Protein AF-A0A920F011-F1 (afdb_monomer_lite)

Structure (mmCIF, N/CA/C/O backbone):
data_AF-A0A920F011-F1
#
_entry.id   AF-A0A920F011-F1
#
loop_
_atom_site.group_PDB
_atom_site.id
_atom_site.type_symbol
_atom_site.label_atom_id
_atom_site.label_alt_id
_atom_site.label_comp_id
_atom_site.label_asym_id
_atom_site.label_entity_id
_atom_site.label_seq_id
_atom_site.pdbx_PDB_ins_code
_atom_site.Cartn_x
_atom_site.Cartn_y
_atom_site.Cartn_z
_atom_site.occupancy
_atom_site.B_iso_or_equiv
_atom_site.auth_seq_id
_atom_site.auth_comp_id
_atom_site.auth_asym_id
_atom_site.auth_atom_id
_atom_site.pdbx_PDB_model_num
ATOM 1 N N . MET A 1 1 ? 8.026 1.495 -12.966 1.00 94.69 1 MET A N 1
ATOM 2 C CA . MET A 1 1 ? 6.587 1.619 -12.622 1.00 94.69 1 MET A CA 1
ATOM 3 C C . MET A 1 1 ? 6.304 1.192 -11.183 1.00 94.69 1 MET A C 1
ATOM 5 O O . MET A 1 1 ? 5.817 2.019 -10.428 1.00 94.69 1 MET A O 1
ATOM 9 N N . LEU A 1 2 ? 6.655 -0.034 -10.772 1.00 98.19 2 LEU A N 1
ATOM 10 C CA . LEU A 1 2 ? 6.335 -0.554 -9.429 1.00 98.19 2 LEU A CA 1
ATOM 11 C C . LEU A 1 2 ? 6.837 0.318 -8.265 1.00 98.19 2 LEU A C 1
ATOM 13 O O . LEU A 1 2 ? 6.057 0.625 -7.375 1.00 98.19 2 LEU A O 1
ATOM 17 N N . SER A 1 3 ? 8.091 0.784 -8.299 1.00 98.31 3 SER A N 1
ATOM 18 C CA . SER A 1 3 ? 8.648 1.628 -7.225 1.00 98.31 3 SER A CA 1
ATOM 19 C C . SER A 1 3 ? 7.847 2.920 -7.004 1.00 98.31 3 SER A C 1
ATOM 21 O O . SER A 1 3 ? 7.586 3.296 -5.867 1.00 98.31 3 SER A O 1
ATOM 23 N N . ILE A 1 4 ? 7.352 3.543 -8.082 1.00 98.56 4 ILE A N 1
ATOM 24 C CA . ILE A 1 4 ? 6.488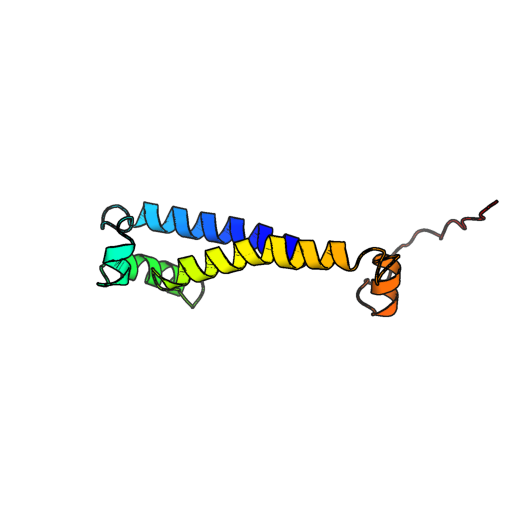 4.733 -8.004 1.00 98.56 4 ILE A CA 1
ATOM 25 C C . ILE A 1 4 ? 5.133 4.375 -7.384 1.00 98.56 4 ILE A C 1
ATOM 27 O O . ILE A 1 4 ? 4.656 5.088 -6.506 1.00 98.56 4 ILE A O 1
ATOM 31 N N . ALA A 1 5 ? 4.527 3.256 -7.798 1.00 98.62 5 ALA A N 1
ATOM 32 C CA . ALA A 1 5 ? 3.260 2.797 -7.231 1.00 98.62 5 ALA A CA 1
ATOM 33 C C . ALA A 1 5 ? 3.376 2.532 -5.720 1.00 98.62 5 ALA A C 1
ATOM 35 O O . ALA A 1 5 ? 2.516 2.966 -4.957 1.00 98.62 5 ALA A O 1
ATOM 36 N N . PHE A 1 6 ? 4.459 1.889 -5.275 1.00 98.62 6 PHE A N 1
ATOM 37 C CA . PHE A 1 6 ? 4.719 1.681 -3.850 1.00 98.62 6 PHE A CA 1
ATOM 38 C C . PHE A 1 6 ? 5.033 2.981 -3.111 1.00 98.62 6 PHE A C 1
ATOM 40 O O . PHE A 1 6 ? 4.612 3.120 -1.970 1.00 98.62 6 PHE A O 1
ATOM 47 N N . LEU A 1 7 ? 5.697 3.953 -3.746 1.00 98.62 7 LEU A N 1
ATOM 48 C CA . LEU A 1 7 ? 5.980 5.251 -3.130 1.00 98.62 7 LEU A CA 1
ATOM 49 C C . LEU A 1 7 ? 4.684 6.029 -2.873 1.00 98.62 7 LEU A C 1
ATOM 51 O O . LEU A 1 7 ? 4.458 6.513 -1.765 1.00 98.62 7 LEU A O 1
ATOM 55 N N . TYR A 1 8 ? 3.803 6.096 -3.873 1.00 98.75 8 TYR A N 1
ATOM 56 C CA . TYR A 1 8 ? 2.478 6.697 -3.715 1.00 98.75 8 TYR A CA 1
ATOM 57 C C . TYR A 1 8 ? 1.621 5.916 -2.720 1.00 98.75 8 TYR A C 1
ATOM 59 O O . TYR A 1 8 ? 0.969 6.518 -1.871 1.00 98.75 8 TYR A O 1
ATOM 67 N N . GLY A 1 9 ? 1.664 4.584 -2.772 1.00 98.50 9 GLY A N 1
ATOM 68 C CA . GLY A 1 9 ? 0.961 3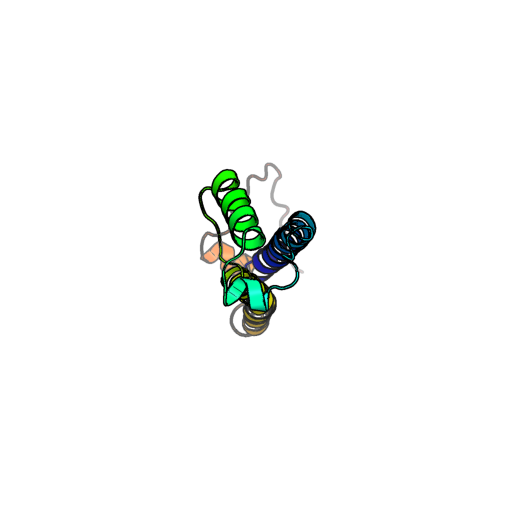.725 -1.826 1.00 98.50 9 GLY A CA 1
ATOM 69 C C . GLY A 1 9 ? 1.443 3.900 -0.383 1.00 98.50 9 GLY A C 1
ATOM 70 O O . GLY A 1 9 ? 0.619 3.951 0.521 1.00 98.50 9 GLY A O 1
ATOM 71 N N . ALA A 1 10 ? 2.749 4.059 -0.153 1.00 98.31 10 ALA A N 1
ATOM 72 C CA . ALA A 1 10 ? 3.316 4.304 1.171 1.00 98.31 10 ALA A CA 1
ATOM 73 C C . ALA A 1 10 ? 2.867 5.663 1.725 1.00 98.31 10 ALA A C 1
ATOM 75 O O . ALA A 1 10 ? 2.435 5.740 2.874 1.00 98.31 10 ALA A O 1
ATOM 76 N N . ALA A 1 11 ? 2.896 6.714 0.896 1.00 98.44 11 ALA A N 1
ATOM 77 C CA . ALA A 1 11 ? 2.386 8.030 1.277 1.00 98.44 11 ALA A CA 1
ATOM 78 C C . ALA A 1 11 ? 0.885 7.982 1.610 1.00 98.44 11 ALA A C 1
ATOM 80 O O . ALA A 1 11 ? 0.462 8.499 2.644 1.00 98.44 11 ALA A O 1
ATOM 81 N N . LEU A 1 12 ? 0.091 7.310 0.770 1.00 98.56 12 LEU A N 1
ATOM 82 C CA . LEU A 1 12 ? -1.342 7.130 0.980 1.00 98.56 12 LEU A CA 1
ATOM 83 C C . LEU A 1 12 ? -1.630 6.371 2.285 1.00 98.56 12 LEU A C 1
ATOM 85 O O . LEU A 1 12 ? -2.403 6.853 3.109 1.00 98.56 12 LEU A O 1
ATOM 89 N N . LEU A 1 13 ? -0.983 5.222 2.507 1.00 98.44 13 LEU A N 1
ATOM 90 C CA . LEU A 1 13 ? -1.183 4.411 3.710 1.00 98.44 13 LEU A CA 1
ATOM 91 C C . LEU A 1 13 ? -0.743 5.140 4.980 1.00 98.44 13 LEU A C 1
ATOM 93 O O . LEU A 1 13 ? -1.448 5.067 5.983 1.00 98.44 13 LEU A O 1
ATOM 97 N N . ALA A 1 14 ? 0.377 5.867 4.947 1.00 98.19 14 ALA A N 1
ATOM 98 C CA . ALA A 1 14 ? 0.846 6.640 6.095 1.00 98.19 14 ALA A CA 1
ATOM 99 C C . ALA A 1 14 ? -0.134 7.766 6.449 1.00 98.19 14 ALA A C 1
ATOM 101 O O . ALA A 1 14 ? -0.459 7.948 7.622 1.00 98.19 14 ALA A O 1
ATOM 102 N N . ALA A 1 15 ? -0.661 8.471 5.442 1.00 98.62 15 ALA A N 1
ATOM 103 C CA . ALA A 1 15 ? -1.673 9.502 5.644 1.00 98.62 15 ALA A CA 1
ATOM 104 C C . ALA A 1 15 ? -2.977 8.915 6.210 1.00 98.62 15 ALA A C 1
ATOM 106 O O . ALA A 1 15 ? -3.504 9.425 7.199 1.00 98.62 15 ALA A O 1
ATOM 107 N N . MET A 1 16 ? -3.468 7.816 5.629 1.00 98.69 16 MET A N 1
ATOM 108 C CA . MET A 1 16 ? -4.659 7.105 6.103 1.00 98.69 16 MET A CA 1
ATOM 109 C C . MET A 1 16 ? -4.502 6.642 7.554 1.00 98.69 16 MET A C 1
ATOM 111 O O . MET A 1 16 ? -5.381 6.878 8.385 1.00 98.69 16 MET A O 1
ATOM 115 N N . HIS A 1 17 ? -3.381 5.993 7.864 1.00 98.75 17 HIS A N 1
ATOM 116 C CA . HIS A 1 17 ? -3.091 5.465 9.188 1.00 98.75 17 HIS A CA 1
ATOM 117 C C . HIS A 1 17 ? -2.941 6.588 10.221 1.00 98.75 17 HIS A C 1
ATOM 119 O O . HIS A 1 17 ? -3.682 6.603 11.201 1.00 98.75 17 HIS A O 1
ATOM 125 N N . GLY A 1 18 ? -2.081 7.579 9.963 1.00 98.50 18 GLY A N 1
ATOM 126 C CA . GLY A 1 18 ? -1.865 8.700 10.878 1.00 98.50 18 GLY A CA 1
ATOM 127 C C . GLY A 1 18 ? -3.150 9.480 11.169 1.00 98.50 18 GLY A C 1
ATOM 128 O O . GLY A 1 18 ? -3.457 9.759 12.328 1.00 98.50 18 GLY A O 1
ATOM 129 N N . ALA A 1 1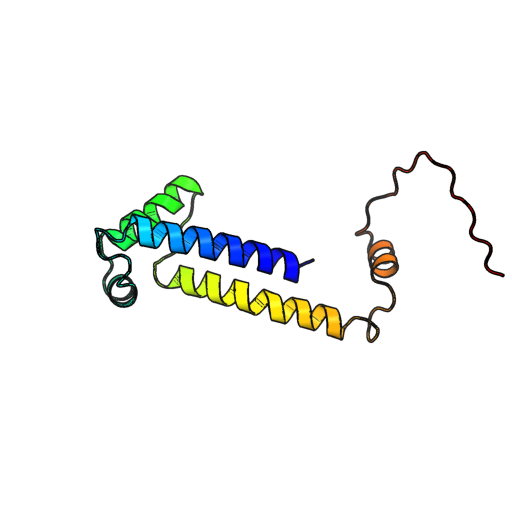9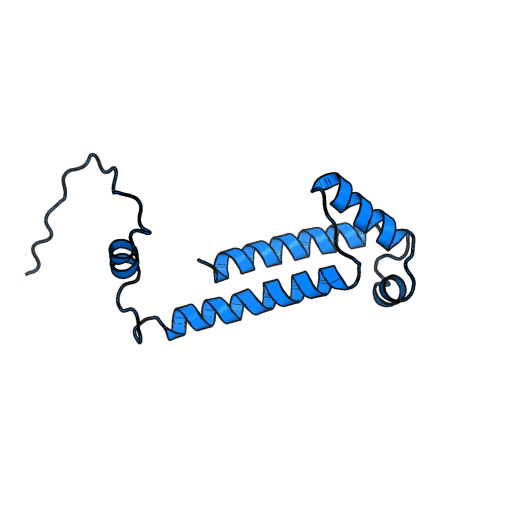 ? -3.965 9.753 10.142 1.00 98.75 19 ALA A N 1
ATOM 130 C CA . ALA A 1 19 ? -5.268 10.391 10.328 1.00 98.75 19 ALA A CA 1
ATOM 131 C C . ALA A 1 19 ? -6.226 9.529 11.169 1.00 98.75 19 ALA A C 1
ATOM 133 O O . ALA A 1 19 ? -6.946 10.056 12.017 1.00 98.75 19 ALA A O 1
ATOM 134 N N . THR A 1 20 ? -6.211 8.207 10.973 1.00 98.81 20 THR A N 1
ATOM 135 C CA . THR A 1 20 ? -7.041 7.272 11.746 1.00 98.81 20 THR A CA 1
ATOM 136 C C . THR A 1 20 ? -6.652 7.280 13.223 1.00 98.81 20 THR A C 1
ATOM 138 O O . THR A 1 20 ? -7.532 7.443 14.066 1.00 98.81 20 THR A O 1
ATOM 141 N N . ILE A 1 21 ? -5.358 7.162 13.545 1.00 98.75 21 ILE A N 1
ATOM 142 C CA . ILE A 1 21 ? -4.868 7.157 14.933 1.00 98.75 21 ILE A CA 1
ATOM 143 C C . ILE A 1 21 ? -5.228 8.461 15.644 1.00 98.75 21 ILE A C 1
ATOM 145 O O . ILE A 1 21 ? -5.779 8.428 16.745 1.00 98.75 21 ILE A O 1
ATOM 149 N N . LEU A 1 22 ? -5.036 9.609 14.989 1.00 98.75 22 LEU A N 1
ATOM 150 C CA . LEU A 1 22 ? -5.452 10.899 15.544 1.00 98.75 22 LEU A CA 1
ATOM 151 C C . LEU A 1 22 ? -6.972 10.968 15.768 1.00 98.75 22 LEU A C 1
ATOM 153 O O . LEU A 1 22 ? -7.410 11.450 16.814 1.00 98.75 22 LEU A O 1
ATOM 157 N N . ALA A 1 23 ? -7.782 10.434 14.849 1.00 98.69 23 ALA A N 1
ATOM 158 C CA . ALA A 1 23 ? -9.240 10.413 14.979 1.00 98.69 23 ALA A CA 1
ATOM 159 C C . ALA A 1 23 ? -9.740 9.529 16.140 1.00 98.69 23 ALA A C 1
ATOM 161 O O . ALA A 1 23 ? -10.789 9.815 16.729 1.00 98.69 23 ALA A O 1
ATOM 162 N N . VAL A 1 24 ? -8.999 8.474 16.496 1.00 98.75 24 VAL A N 1
ATOM 163 C CA . VAL A 1 24 ? -9.318 7.593 17.634 1.00 98.75 24 VAL A CA 1
ATOM 164 C C . VAL A 1 24 ? -8.470 7.861 18.885 1.00 98.75 24 VAL A C 1
ATOM 166 O O . VAL A 1 24 ? -8.609 7.142 19.874 1.00 98.75 24 VAL A O 1
ATOM 169 N N . SER A 1 25 ? -7.661 8.924 18.902 1.00 98.38 25 SER A N 1
ATOM 170 C CA . SER A 1 25 ? -6.778 9.286 20.027 1.00 98.38 25 SER A CA 1
ATOM 171 C C . SER A 1 25 ? -7.527 9.493 21.347 1.00 98.38 25 SER A C 1
ATOM 173 O O . SER A 1 25 ? -7.075 9.047 22.396 1.00 98.38 25 SER A O 1
ATOM 175 N N . ARG A 1 26 ? -8.750 10.047 21.311 1.00 98.31 26 ARG A N 1
ATOM 176 C CA . ARG A 1 26 ? -9.612 10.186 22.506 1.00 98.31 26 ARG A CA 1
ATOM 177 C C . ARG A 1 26 ? -9.985 8.855 23.176 1.00 98.31 26 ARG A C 1
ATOM 179 O O . ARG A 1 26 ? -10.506 8.855 24.285 1.00 98.31 26 ARG A O 1
ATOM 186 N N . PHE A 1 27 ? -9.771 7.738 22.485 1.00 98.38 27 PHE A N 1
ATOM 187 C CA . PHE A 1 27 ? -9.987 6.379 22.978 1.00 98.38 27 PHE A CA 1
ATOM 188 C C . PHE A 1 27 ? -8.662 5.647 23.267 1.00 98.38 27 PHE A C 1
ATOM 190 O O . PHE A 1 27 ? -8.680 4.435 23.472 1.00 98.38 27 PHE A O 1
ATOM 197 N N . GLY A 1 28 ? -7.527 6.356 23.254 1.00 98.31 28 GLY A N 1
ATOM 198 C CA . GLY A 1 28 ? -6.187 5.792 23.431 1.00 98.31 28 GLY A CA 1
ATOM 199 C C . GLY A 1 28 ? -5.695 4.988 22.228 1.00 98.31 28 GLY A C 1
ATOM 200 O O . GLY A 1 28 ? -5.018 3.980 22.411 1.00 98.31 28 GLY A O 1
ATOM 201 N N . GLY A 1 29 ? -6.083 5.367 21.005 1.00 97.94 29 GLY A N 1
ATOM 202 C CA . GLY A 1 29 ? -5.676 4.658 19.786 1.00 97.94 29 GLY A CA 1
ATOM 203 C C . GLY A 1 29 ? -4.181 4.734 19.466 1.00 97.94 29 GLY A C 1
ATOM 204 O O . GLY A 1 29 ? -3.686 3.864 18.768 1.00 97.94 29 GLY A O 1
ATOM 205 N N . ASP A 1 30 ? -3.472 5.722 20.009 1.00 98.06 30 ASP A N 1
ATOM 206 C CA . ASP A 1 30 ? -2.013 5.887 19.946 1.00 98.06 30 ASP A CA 1
ATOM 207 C C . ASP A 1 30 ? -1.243 4.855 20.792 1.00 98.06 30 ASP A C 1
ATOM 209 O O . ASP A 1 30 ? -0.063 4.603 20.556 1.00 98.06 30 ASP A O 1
ATOM 213 N N . ARG A 1 31 ? -1.915 4.204 21.750 1.00 98.56 31 ARG A N 1
ATOM 214 C CA . ARG A 1 31 ? -1.369 3.096 22.549 1.00 98.56 31 ARG A CA 1
ATOM 215 C C . ARG A 1 31 ? -1.499 1.778 21.793 1.00 98.56 31 ARG A C 1
ATOM 217 O O . ARG A 1 31 ? -2.243 0.871 22.172 1.00 98.56 31 ARG A O 1
ATOM 224 N N . GLU A 1 32 ? -0.835 1.721 20.647 1.00 98.56 32 GLU A N 1
ATOM 225 C CA . GLU A 1 32 ? -1.078 0.698 19.630 1.00 98.56 32 GLU A CA 1
ATOM 226 C C . GLU A 1 32 ? -0.685 -0.706 20.089 1.00 98.56 32 GLU A C 1
ATOM 228 O O . GLU A 1 32 ? -1.359 -1.665 19.729 1.00 98.56 32 GLU A O 1
ATOM 233 N N . ILE A 1 33 ? 0.344 -0.848 20.929 1.00 98.62 33 ILE A N 1
ATOM 234 C CA . ILE A 1 33 ? 0.761 -2.153 21.467 1.00 98.62 33 ILE A CA 1
ATOM 235 C C . ILE A 1 33 ? -0.362 -2.760 22.312 1.00 98.62 33 ILE A C 1
ATOM 237 O O . ILE A 1 33 ? -0.724 -3.922 22.121 1.00 98.62 33 ILE A O 1
ATOM 241 N N . GLU A 1 34 ? -0.952 -1.978 23.212 1.00 98.38 34 GLU A N 1
ATOM 242 C CA . GLU A 1 34 ? -2.068 -2.434 24.034 1.00 98.38 34 GLU A CA 1
ATOM 243 C C . GLU A 1 34 ? -3.296 -2.731 23.181 1.00 98.38 34 GLU A C 1
ATOM 245 O O . GLU A 1 34 ? -3.930 -3.756 23.387 1.00 98.38 34 GLU A O 1
ATOM 250 N N . GLN A 1 35 ? -3.578 -1.900 22.176 1.00 98.44 35 GLN A N 1
ATOM 251 C CA . GLN A 1 35 ? -4.663 -2.128 21.218 1.00 98.44 35 GLN A CA 1
ATOM 252 C C . GLN A 1 35 ? -4.481 -3.394 20.359 1.00 98.44 35 GLN A C 1
ATOM 254 O O . GLN A 1 35 ? -5.471 -3.968 19.896 1.00 98.44 35 GLN A O 1
ATOM 259 N N . ILE A 1 36 ? -3.236 -3.812 20.115 1.00 98.62 36 ILE A N 1
ATOM 260 C CA . ILE A 1 36 ? -2.894 -5.047 19.399 1.00 98.62 36 ILE A CA 1
ATOM 261 C C . ILE A 1 36 ? -3.126 -6.270 20.287 1.00 98.62 36 ILE A C 1
ATOM 263 O O . ILE A 1 36 ? -3.723 -7.244 19.830 1.00 98.62 36 ILE A O 1
ATOM 267 N N . VAL A 1 37 ? -2.649 -6.225 21.534 1.00 98.56 37 VAL A N 1
ATOM 268 C CA . VAL A 1 37 ? -2.726 -7.360 22.467 1.00 98.56 37 VAL A CA 1
ATOM 269 C C . VAL A 1 37 ? -4.138 -7.525 23.039 1.00 98.56 37 VAL A C 1
ATOM 271 O O . VAL A 1 37 ? -4.609 -8.653 23.168 1.00 98.56 37 VAL A O 1
ATOM 274 N N . ASP A 1 38 ? -4.821 -6.419 23.341 1.00 98.38 38 ASP A N 1
ATOM 275 C CA . ASP A 1 38 ? -6.190 -6.383 23.853 1.00 98.38 38 ASP A CA 1
ATOM 276 C C . ASP A 1 38 ? -7.030 -5.345 23.089 1.00 98.38 38 ASP A C 1
ATOM 278 O O . ASP A 1 38 ? -6.870 -4.126 23.216 1.00 98.38 38 ASP A O 1
ATOM 282 N N . ARG A 1 39 ? -7.929 -5.836 22.231 1.00 98.38 39 ARG A N 1
ATOM 283 C CA . ARG A 1 39 ? -8.645 -4.998 21.264 1.00 98.38 39 ARG A CA 1
ATOM 284 C C . ARG A 1 39 ? -9.637 -4.064 21.963 1.00 98.38 39 ARG A C 1
ATOM 286 O O . ARG A 1 39 ? -10.723 -4.482 22.353 1.00 98.38 39 ARG A O 1
ATOM 293 N N . GLY A 1 40 ? -9.322 -2.771 21.997 1.00 98.38 40 GLY A N 1
ATOM 294 C CA . GLY A 1 40 ? -10.209 -1.730 22.515 1.00 98.38 40 GLY A CA 1
ATOM 295 C C . GLY A 1 40 ? -11.125 -1.081 21.468 1.00 98.38 40 GLY A C 1
ATOM 296 O O . GLY A 1 40 ? -11.013 -1.295 20.257 1.00 98.38 40 GLY A O 1
ATOM 297 N N . THR A 1 41 ? -12.012 -0.191 21.935 1.00 98.62 41 THR A N 1
ATOM 298 C CA . THR A 1 41 ? -12.961 0.536 21.065 1.00 98.62 41 THR A CA 1
ATOM 299 C C . THR A 1 41 ? -12.270 1.456 20.048 1.00 98.62 41 THR A C 1
ATOM 301 O O . THR A 1 41 ? -12.843 1.738 18.997 1.00 98.62 41 THR A O 1
ATOM 304 N N . ALA A 1 42 ? -11.034 1.901 20.315 1.00 98.69 42 ALA A N 1
ATOM 305 C CA . ALA A 1 42 ? -10.226 2.638 19.344 1.00 98.69 42 ALA A CA 1
ATOM 306 C C . ALA A 1 42 ? -9.992 1.794 18.079 1.00 98.69 42 ALA A C 1
ATOM 308 O O . ALA A 1 42 ? -10.349 2.216 16.977 1.00 98.69 42 ALA A O 1
ATOM 309 N N . SER A 1 43 ? -9.486 0.569 18.256 1.00 98.44 43 SER A N 1
ATOM 310 C CA . SER A 1 43 ? -9.235 -0.386 17.170 1.00 98.44 43 SER A CA 1
ATOM 311 C C . SER A 1 43 ? -10.502 -0.803 16.439 1.00 98.44 43 SER A C 1
ATOM 313 O O . SER A 1 43 ? -10.505 -0.893 15.213 1.00 98.44 43 SER A O 1
ATOM 315 N N . GLU A 1 44 ? -11.596 -1.037 17.166 1.00 98.81 44 GLU A N 1
ATOM 316 C CA . GLU A 1 44 ? -12.877 -1.412 16.559 1.00 98.81 44 GLU A CA 1
ATOM 317 C C . GLU A 1 44 ? -13.440 -0.304 15.671 1.00 98.81 44 GLU A C 1
ATOM 319 O O . GLU A 1 44 ? -13.866 -0.569 14.549 1.00 98.81 44 GLU A O 1
ATOM 324 N N . ARG A 1 45 ? -13.410 0.948 16.139 1.00 98.81 45 ARG A N 1
ATOM 325 C CA . ARG A 1 45 ? -13.905 2.101 15.373 1.00 98.81 45 ARG A CA 1
ATOM 326 C C . ARG A 1 45 ? -13.020 2.398 14.170 1.00 98.81 45 ARG A C 1
ATOM 328 O O . ARG A 1 45 ? -13.553 2.650 13.093 1.00 98.81 45 ARG A O 1
ATOM 335 N N . ALA A 1 46 ? -11.699 2.320 14.337 1.00 98.81 46 ALA A N 1
ATOM 336 C CA . ALA A 1 46 ? -10.744 2.445 13.240 1.00 98.81 46 ALA A CA 1
ATOM 337 C C . ALA A 1 46 ? -11.000 1.384 12.154 1.00 98.81 46 ALA A C 1
ATOM 339 O O . ALA A 1 46 ? -11.124 1.711 10.975 1.00 98.81 46 ALA A O 1
ATOM 340 N N . ALA A 1 47 ? -11.155 0.120 12.555 1.00 98.75 47 ALA A N 1
ATOM 341 C CA . ALA A 1 47 ? -11.464 -0.980 11.649 1.00 98.75 47 ALA A CA 1
ATOM 342 C C . ALA A 1 47 ? -12.816 -0.796 10.939 1.00 98.75 47 ALA A C 1
ATOM 344 O O . ALA A 1 47 ? -12.896 -0.941 9.718 1.00 98.75 47 ALA A O 1
ATOM 345 N N . LEU A 1 48 ? -13.876 -0.457 11.679 1.00 98.81 48 LEU A N 1
ATOM 346 C CA . LEU A 1 48 ? -15.216 -0.266 11.117 1.00 98.81 48 LEU A CA 1
ATOM 347 C C . LEU A 1 48 ? -15.278 0.909 10.140 1.00 98.81 48 LEU A C 1
ATOM 349 O O . LEU A 1 48 ? -15.908 0.770 9.094 1.00 98.81 48 LEU A O 1
ATOM 353 N N . PHE A 1 49 ? -14.591 2.019 10.430 1.00 98.81 49 PHE A N 1
ATOM 354 C CA . PHE A 1 49 ? -14.498 3.158 9.515 1.00 98.81 49 PHE A CA 1
ATOM 355 C C . PHE A 1 49 ? -14.007 2.720 8.130 1.00 98.81 49 PHE A C 1
ATOM 357 O O . PHE A 1 49 ? -14.671 2.980 7.124 1.00 98.81 49 PHE A O 1
ATOM 364 N N . TRP A 1 50 ? -12.895 1.984 8.071 1.00 98.81 50 TRP A N 1
ATOM 365 C CA . TRP A 1 50 ? -12.350 1.505 6.800 1.00 98.81 50 TRP A CA 1
ATOM 366 C C . TRP A 1 50 ? -13.226 0.429 6.160 1.00 98.81 50 TRP A C 1
ATOM 368 O O . TRP A 1 50 ? -13.494 0.498 4.961 1.00 98.81 50 TRP A O 1
ATOM 378 N N . ARG A 1 51 ? -13.778 -0.498 6.953 1.00 98.81 51 ARG A N 1
ATOM 379 C CA . ARG A 1 51 ? -14.686 -1.529 6.433 1.00 98.81 51 ARG A CA 1
ATOM 380 C C . ARG A 1 51 ? -15.904 -0.925 5.745 1.00 98.81 51 ARG A C 1
ATOM 382 O O . ARG A 1 51 ? -16.308 -1.415 4.695 1.00 98.81 51 ARG A O 1
ATOM 389 N N . TRP A 1 52 ? -16.486 0.121 6.318 1.00 98.81 52 TRP A N 1
ATOM 390 C CA . TRP A 1 52 ? -17.639 0.802 5.731 1.00 98.81 52 TRP A CA 1
ATOM 391 C C . TRP A 1 52 ? -17.261 1.724 4.568 1.00 98.81 52 TRP A C 1
ATOM 393 O O . TRP A 1 52 ? -18.083 1.932 3.684 1.00 98.81 52 TRP A O 1
ATOM 403 N N . THR A 1 53 ? -16.026 2.227 4.528 1.00 98.69 53 THR A N 1
ATOM 404 C CA . THR A 1 53 ? -15.545 3.105 3.448 1.00 98.69 53 THR A CA 1
ATOM 405 C C . THR A 1 53 ? -15.152 2.329 2.187 1.00 98.69 53 THR A C 1
ATOM 407 O O . THR A 1 53 ? -15.466 2.761 1.082 1.00 98.69 53 THR A O 1
ATOM 410 N N . MET A 1 54 ? -14.464 1.191 2.327 1.00 98.50 54 MET A N 1
ATOM 411 C CA . MET A 1 54 ? -13.857 0.464 1.197 1.00 98.50 54 MET A CA 1
ATOM 412 C C . MET A 1 54 ? -14.120 -1.051 1.197 1.00 98.50 54 MET A C 1
ATOM 414 O O . MET A 1 54 ? -13.492 -1.791 0.444 1.00 98.50 54 MET A O 1
ATOM 418 N N . GLY A 1 55 ? -15.052 -1.535 2.024 1.00 98.56 55 GLY A N 1
ATOM 419 C CA . GLY A 1 55 ? -15.531 -2.925 2.011 1.00 98.56 55 GLY A CA 1
ATOM 420 C C . GLY A 1 55 ? -14.652 -3.935 2.759 1.00 98.56 55 GLY A C 1
ATOM 421 O O . GLY A 1 55 ? -15.101 -5.048 3.033 1.00 98.56 55 GLY A O 1
ATOM 422 N N . PHE A 1 56 ? -13.434 -3.554 3.151 1.00 98.75 56 PHE A N 1
ATOM 423 C CA . PHE A 1 56 ? -12.531 -4.350 3.985 1.00 98.75 56 PHE A CA 1
ATOM 424 C C . PHE A 1 56 ? -11.744 -3.460 4.953 1.00 98.75 56 PHE A C 1
ATOM 426 O O . PHE A 1 56 ? -11.740 -2.237 4.829 1.00 98.75 56 PHE A O 1
ATOM 433 N N . ASN A 1 57 ? -11.081 -4.069 5.936 1.00 98.62 57 ASN A N 1
ATOM 434 C CA . ASN A 1 57 ? -10.248 -3.354 6.898 1.00 98.62 57 ASN A CA 1
ATOM 435 C C . ASN A 1 57 ? -9.046 -4.194 7.342 1.00 98.62 57 ASN A C 1
ATOM 437 O O . ASN A 1 57 ? -9.042 -5.416 7.207 1.00 98.62 57 ASN A O 1
ATOM 441 N N . ALA A 1 58 ? -8.058 -3.519 7.925 1.00 98.56 58 ALA A N 1
ATOM 442 C CA . ALA A 1 58 ? -6.940 -4.135 8.632 1.00 98.56 58 ALA A CA 1
ATOM 443 C C . ALA A 1 58 ? -7.190 -4.161 10.155 1.00 98.56 58 ALA A C 1
ATOM 445 O O . ALA A 1 58 ? -8.142 -3.558 10.660 1.00 98.56 58 ALA A O 1
ATOM 446 N N . THR A 1 59 ? -6.324 -4.867 10.878 1.00 98.69 59 THR A N 1
ATOM 447 C CA . THR A 1 59 ? -6.156 -4.770 12.340 1.00 98.69 59 THR A CA 1
ATOM 448 C C . THR A 1 59 ? -5.092 -3.727 12.693 1.00 98.69 59 THR A C 1
ATOM 450 O O . THR A 1 59 ? -4.295 -3.347 11.830 1.00 98.69 59 THR A O 1
ATOM 45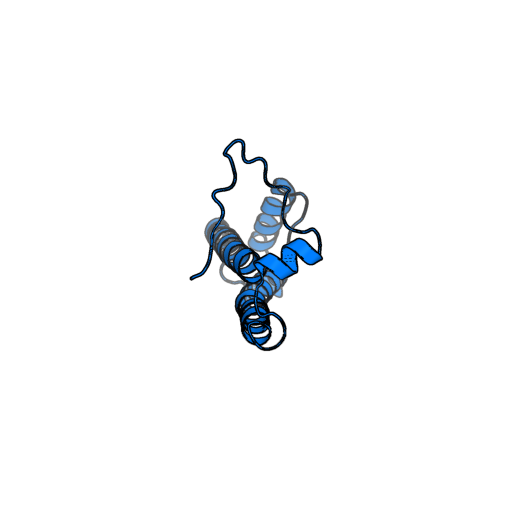3 N N . MET A 1 60 ? -5.034 -3.319 13.968 1.00 98.50 60 MET A N 1
ATOM 454 C CA . MET A 1 60 ? -4.007 -2.393 14.463 1.00 98.50 60 MET A CA 1
ATOM 455 C C . MET A 1 60 ? -2.583 -2.922 14.220 1.00 98.50 60 MET A C 1
ATOM 457 O O . MET A 1 60 ? -1.693 -2.165 13.871 1.00 98.50 60 MET A O 1
ATOM 461 N N . GLU A 1 61 ? -2.362 -4.236 14.285 1.00 98.69 61 GLU A N 1
ATOM 462 C CA . GLU A 1 61 ? -1.054 -4.824 13.968 1.00 98.69 61 GLU A CA 1
ATOM 463 C C . GLU A 1 61 ? -0.805 -4.896 12.456 1.00 98.69 61 GLU A C 1
ATOM 465 O O . GLU A 1 61 ? 0.255 -4.526 11.951 1.00 98.69 61 GLU A O 1
ATOM 470 N N . SER A 1 62 ? -1.784 -5.396 11.699 1.00 98.62 62 SER A N 1
ATOM 471 C CA . SER A 1 62 ? -1.570 -5.695 10.282 1.00 98.62 62 SER A CA 1
ATOM 472 C C . SER A 1 62 ? -1.399 -4.438 9.435 1.00 98.62 62 SER A C 1
ATOM 474 O O . SER A 1 62 ? -0.631 -4.493 8.478 1.00 98.62 62 SER A O 1
ATOM 476 N N . VAL A 1 63 ? -2.006 -3.297 9.789 1.00 98.56 63 VAL A N 1
ATOM 477 C CA . VAL A 1 63 ? -1.784 -2.028 9.064 1.00 98.56 63 VAL A CA 1
ATOM 478 C C . VAL A 1 63 ? -0.311 -1.602 9.085 1.00 98.56 63 VAL A C 1
ATOM 480 O O . VAL A 1 63 ? 0.203 -1.141 8.067 1.00 98.56 63 VAL A O 1
ATOM 483 N N . HIS A 1 64 ? 0.409 -1.867 10.180 1.00 98.62 64 HIS A N 1
ATOM 484 C CA . HIS A 1 64 ? 1.851 -1.633 10.260 1.00 98.62 64 HIS A CA 1
ATOM 485 C C . HIS A 1 64 ? 2.636 -2.570 9.343 1.00 98.62 64 HIS A C 1
ATOM 487 O O . HIS A 1 64 ? 3.611 -2.151 8.723 1.00 98.62 64 HIS A O 1
ATOM 493 N N . ARG A 1 65 ? 2.190 -3.825 9.189 1.00 98.69 65 ARG A N 1
ATOM 494 C CA . ARG A 1 65 ? 2.781 -4.765 8.221 1.00 98.69 65 ARG A CA 1
ATOM 495 C C . ARG A 1 65 ? 2.556 -4.287 6.784 1.00 98.69 65 ARG A C 1
ATOM 497 O O . ARG A 1 65 ? 3.490 -4.342 5.991 1.00 98.69 65 ARG A O 1
ATOM 504 N N . TRP A 1 66 ? 1.364 -3.778 6.459 1.00 98.56 66 TRP A N 1
ATOM 505 C CA . TRP A 1 66 ? 1.084 -3.152 5.158 1.00 98.56 66 TRP A CA 1
ATOM 506 C C . TRP A 1 66 ? 2.023 -1.969 4.894 1.00 98.56 66 TRP A C 1
ATOM 508 O O . TRP A 1 66 ? 2.690 -1.942 3.862 1.00 98.56 66 TRP A O 1
ATOM 518 N N . LEU A 1 67 ? 2.128 -1.038 5.845 1.00 98.12 67 LEU A N 1
ATOM 519 C CA . LEU A 1 67 ? 3.028 0.118 5.775 1.00 98.12 67 LEU A CA 1
ATOM 520 C C . LEU A 1 67 ? 4.490 -0.290 5.578 1.00 98.12 67 LEU A C 1
ATOM 522 O O . LEU A 1 67 ? 5.154 0.220 4.674 1.00 98.12 67 LEU A O 1
ATOM 526 N N . TRP A 1 68 ? 4.971 -1.239 6.382 1.00 98.50 68 TRP A N 1
ATOM 527 C CA . TRP A 1 68 ? 6.342 -1.733 6.301 1.00 98.50 68 TRP A CA 1
ATOM 528 C C . TRP A 1 68 ? 6.642 -2.343 4.929 1.00 98.50 68 TRP A C 1
ATOM 530 O O . TRP A 1 68 ? 7.639 -1.984 4.302 1.00 98.50 68 TRP A O 1
ATOM 540 N N . TRP A 1 69 ? 5.759 -3.212 4.421 1.00 98.56 69 TRP A N 1
ATOM 541 C CA . TRP A 1 69 ? 5.948 -3.835 3.110 1.00 98.56 69 TRP A CA 1
ATOM 542 C C . TRP A 1 69 ? 5.897 -2.818 1.975 1.00 98.56 69 TRP A C 1
ATOM 544 O O . TRP A 1 69 ? 6.746 -2.874 1.088 1.00 98.56 69 TRP A O 1
ATOM 554 N N . PHE A 1 70 ? 4.964 -1.864 2.004 1.00 98.38 70 PHE A N 1
ATOM 555 C CA . PHE A 1 70 ? 4.901 -0.815 0.986 1.00 98.38 70 PHE A CA 1
ATOM 556 C C . PHE A 1 70 ? 6.178 0.024 0.970 1.00 98.38 70 PHE A C 1
ATOM 558 O O . PHE A 1 70 ? 6.738 0.230 -0.103 1.00 98.38 70 PHE A O 1
ATOM 565 N N . ALA A 1 71 ? 6.689 0.430 2.136 1.00 98.31 71 ALA A N 1
ATOM 566 C CA . ALA A 1 71 ? 7.941 1.176 2.234 1.00 98.31 71 ALA A CA 1
ATOM 567 C C . ALA A 1 71 ? 9.149 0.359 1.734 1.00 98.31 71 ALA A C 1
ATOM 569 O O . ALA A 1 71 ? 9.932 0.850 0.920 1.00 98.31 71 ALA A O 1
ATOM 570 N N . ALA A 1 72 ? 9.280 -0.902 2.157 1.00 98.56 72 ALA A N 1
ATOM 571 C CA . ALA A 1 72 ? 10.374 -1.774 1.728 1.00 98.56 72 ALA A CA 1
ATOM 572 C C . ALA A 1 72 ? 10.361 -2.014 0.206 1.00 98.56 72 ALA A C 1
ATOM 574 O O . ALA A 1 72 ? 11.407 -1.978 -0.453 1.00 98.56 72 ALA A O 1
ATOM 575 N N . LEU A 1 73 ? 9.175 -2.210 -0.377 1.00 98.69 73 LEU A N 1
ATOM 576 C CA . LEU A 1 73 ? 9.014 -2.500 -1.801 1.00 98.69 73 LEU A CA 1
ATOM 577 C C . LEU A 1 73 ? 9.352 -1.310 -2.711 1.00 98.69 73 LEU A C 1
ATOM 579 O O . LEU A 1 73 ? 9.725 -1.547 -3.865 1.00 98.69 73 LEU A O 1
ATOM 583 N N . VAL A 1 74 ? 9.324 -0.064 -2.214 1.00 98.62 74 VAL A N 1
ATOM 584 C CA . VAL A 1 74 ? 9.853 1.102 -2.952 1.00 98.62 74 VAL A CA 1
ATOM 585 C C . VAL A 1 74 ? 11.311 0.864 -3.333 1.00 98.62 74 VAL A C 1
ATOM 587 O O . VAL A 1 74 ? 11.658 0.912 -4.518 1.00 98.62 74 VAL A O 1
ATOM 590 N N . CYS A 1 75 ? 12.147 0.561 -2.337 1.00 98.38 75 CYS A N 1
ATOM 591 C CA . CYS A 1 75 ? 13.585 0.385 -2.514 1.00 98.38 75 CYS A CA 1
ATOM 592 C C . CYS A 1 75 ? 13.911 -0.920 -3.240 1.00 98.38 75 CYS A C 1
ATOM 594 O O . CYS A 1 75 ? 14.751 -0.915 -4.134 1.00 98.38 75 CYS A O 1
ATOM 596 N N . ILE A 1 76 ? 13.224 -2.021 -2.914 1.00 98.62 76 ILE A N 1
ATOM 597 C CA . ILE A 1 76 ? 13.469 -3.322 -3.556 1.00 98.62 76 ILE A CA 1
ATOM 598 C C . ILE A 1 76 ? 13.181 -3.238 -5.059 1.00 98.62 76 ILE A C 1
ATOM 600 O O . ILE A 1 76 ? 14.037 -3.574 -5.876 1.00 98.62 76 ILE A O 1
ATOM 604 N N . THR A 1 77 ? 12.004 -2.744 -5.451 1.00 98.69 77 THR A N 1
ATOM 605 C CA . THR A 1 77 ? 11.643 -2.674 -6.877 1.00 98.69 77 THR A CA 1
ATOM 606 C C . THR A 1 77 ? 12.402 -1.581 -7.628 1.00 98.69 77 THR A C 1
ATOM 608 O O . THR A 1 77 ? 12.697 -1.754 -8.810 1.00 98.69 77 THR A O 1
ATOM 611 N N . GLY A 1 78 ? 12.763 -0.482 -6.955 1.00 98.38 78 GLY A N 1
ATOM 612 C CA . GLY A 1 78 ? 13.645 0.546 -7.511 1.00 98.38 78 GLY A CA 1
ATOM 613 C C . GLY A 1 78 ? 15.049 0.004 -7.778 1.00 98.38 78 GLY A C 1
ATOM 614 O O . GLY A 1 78 ? 15.570 0.157 -8.881 1.00 98.38 78 GLY A O 1
ATOM 615 N N . GLY A 1 79 ? 15.619 -0.714 -6.807 1.00 98.44 79 GLY A N 1
ATOM 616 C CA . GLY A 1 79 ? 16.924 -1.361 -6.917 1.00 98.44 79 GLY A CA 1
ATOM 617 C C . GLY A 1 79 ? 16.971 -2.406 -8.029 1.00 98.44 79 GLY A C 1
ATOM 618 O O . GLY A 1 79 ? 17.891 -2.377 -8.842 1.00 98.44 79 GLY A O 1
ATOM 619 N N . ILE A 1 80 ? 15.951 -3.266 -8.138 1.00 98.69 80 ILE A N 1
ATOM 620 C CA . ILE A 1 80 ? 15.833 -4.224 -9.253 1.00 98.69 80 ILE A CA 1
ATOM 621 C C . ILE A 1 80 ? 15.818 -3.490 -10.603 1.00 98.69 80 ILE A C 1
ATOM 623 O O . ILE A 1 80 ? 16.517 -3.899 -11.527 1.00 98.69 80 ILE A O 1
ATOM 627 N N . GLY A 1 81 ? 15.067 -2.389 -10.720 1.00 98.12 81 GLY A N 1
ATOM 628 C CA . GLY A 1 81 ? 15.023 -1.591 -11.948 1.00 98.12 81 GLY A CA 1
ATOM 629 C C . GLY A 1 81 ? 16.394 -1.048 -12.361 1.00 98.12 81 GLY A C 1
ATOM 630 O O . GLY A 1 81 ? 16.757 -1.136 -13.534 1.00 98.12 81 GLY A O 1
ATOM 631 N N . ILE A 1 82 ? 17.176 -0.542 -11.401 1.00 98.44 82 ILE A N 1
ATOM 632 C CA . ILE A 1 82 ? 18.545 -0.070 -11.656 1.00 98.44 82 ILE A CA 1
ATOM 633 C C . ILE A 1 82 ? 19.464 -1.227 -12.036 1.00 98.44 82 ILE A C 1
ATOM 635 O O . ILE A 1 82 ? 20.160 -1.128 -13.039 1.00 98.44 82 ILE A O 1
ATOM 639 N N . LEU A 1 83 ? 19.431 -2.335 -11.291 1.00 98.50 83 LEU A N 1
ATOM 640 C CA . LEU A 1 83 ? 20.293 -3.487 -11.556 1.00 98.50 83 LEU A CA 1
ATOM 641 C C . LEU A 1 83 ? 20.101 -4.058 -12.959 1.00 98.50 83 LEU A C 1
ATOM 643 O O . LEU A 1 83 ? 21.083 -4.489 -13.545 1.00 98.50 83 LEU A O 1
ATOM 647 N N . LEU A 1 84 ? 18.875 -4.055 -13.493 1.00 98.50 84 LEU A N 1
ATOM 648 C CA . LEU A 1 84 ? 18.572 -4.546 -14.844 1.00 98.50 84 LEU A CA 1
ATOM 649 C C . LEU A 1 84 ? 18.930 -3.548 -15.956 1.00 98.50 84 LEU A C 1
ATOM 651 O O . LEU A 1 84 ? 19.095 -3.948 -17.110 1.00 98.50 84 LEU A O 1
ATOM 655 N N . THR A 1 85 ? 19.034 -2.258 -15.636 1.00 98.44 85 THR A N 1
ATOM 656 C CA . THR A 1 85 ? 19.315 -1.212 -16.626 1.00 98.44 85 THR A CA 1
ATOM 657 C C . THR A 1 85 ? 20.785 -1.271 -17.042 1.00 98.44 85 THR A C 1
ATOM 659 O O . THR A 1 85 ? 21.675 -1.175 -16.202 1.00 98.44 85 THR A O 1
ATOM 662 N N . GLY A 1 86 ? 21.043 -1.453 -18.338 1.00 97.69 86 GLY A N 1
ATOM 663 C CA . GLY A 1 86 ? 22.388 -1.583 -18.916 1.00 97.69 86 GLY A CA 1
ATOM 664 C C . GLY A 1 86 ? 23.076 -2.937 -18.696 1.00 97.69 86 GLY A C 1
ATOM 665 O O . GLY A 1 86 ? 24.095 -3.203 -19.322 1.00 97.69 86 GLY A O 1
ATOM 666 N N . THR A 1 87 ? 22.542 -3.809 -17.832 1.00 98.25 87 THR A N 1
ATOM 667 C CA . THR A 1 87 ? 23.031 -5.195 -17.684 1.00 98.25 87 THR A CA 1
ATOM 668 C C . THR A 1 87 ? 22.164 -6.196 -18.446 1.00 98.25 87 THR A C 1
ATOM 670 O O . THR A 1 87 ? 22.676 -7.165 -18.999 1.00 98.25 87 THR A O 1
ATOM 673 N N . VAL A 1 88 ? 20.846 -5.966 -18.468 1.00 98.12 88 VAL A N 1
ATOM 674 C CA . VAL A 1 88 ? 19.850 -6.834 -19.113 1.00 98.12 88 VAL A CA 1
ATOM 675 C C . VAL A 1 88 ? 19.025 -6.057 -20.139 1.00 98.12 88 VAL A C 1
ATOM 677 O O . VAL A 1 88 ? 18.608 -6.627 -21.147 1.00 98.12 88 VAL A O 1
ATOM 680 N N . VAL A 1 89 ? 18.769 -4.766 -19.896 1.00 97.94 89 VAL A N 1
ATOM 681 C CA . VAL A 1 89 ? 17.957 -3.913 -20.771 1.00 97.94 89 VAL A CA 1
ATOM 682 C C . VAL A 1 89 ? 18.674 -2.597 -21.061 1.00 97.94 89 VAL A C 1
ATOM 684 O O . VAL A 1 89 ? 18.826 -1.762 -20.170 1.00 97.94 89 VAL A O 1
ATOM 687 N N . ASP A 1 90 ? 19.043 -2.388 -22.325 1.00 97.56 90 ASP A N 1
ATOM 688 C CA . ASP A 1 90 ? 19.711 -1.159 -22.785 1.00 97.56 90 ASP A CA 1
ATOM 689 C C . ASP A 1 90 ? 18.725 -0.022 -23.087 1.00 97.56 90 ASP A C 1
ATOM 691 O O . ASP A 1 90 ? 19.018 1.151 -22.869 1.00 97.56 90 ASP A O 1
ATOM 695 N N . SER A 1 91 ? 17.525 -0.358 -23.573 1.00 97.19 91 SER A N 1
ATOM 696 C CA . SER A 1 91 ? 16.450 0.606 -23.826 1.00 97.19 91 SER A CA 1
ATOM 697 C C . SER A 1 91 ? 15.105 0.055 -23.376 1.00 97.19 91 SER A C 1
ATOM 699 O O . SER A 1 91 ? 14.527 -0.840 -23.998 1.00 97.19 91 SER A O 1
ATOM 701 N N . TRP A 1 92 ? 14.573 0.638 -22.302 1.00 96.06 92 TRP A N 1
ATOM 702 C CA . TRP A 1 92 ? 13.262 0.278 -21.762 1.00 96.06 92 TRP A CA 1
ATOM 703 C C . TRP A 1 92 ? 12.111 0.588 -22.726 1.00 96.06 92 TRP A C 1
ATOM 705 O O . TRP A 1 92 ? 11.120 -0.138 -22.727 1.00 96.06 92 TRP A O 1
ATOM 715 N N . TYR A 1 93 ? 12.253 1.607 -23.582 1.00 93.88 93 TYR A N 1
ATOM 716 C CA . TYR A 1 93 ? 11.271 1.902 -24.628 1.00 93.88 93 TYR A CA 1
ATOM 717 C C . TYR A 1 93 ? 11.187 0.754 -25.638 1.00 93.88 93 TYR A C 1
ATOM 719 O O . TYR A 1 93 ? 10.120 0.182 -25.842 1.00 93.88 93 TYR A O 1
ATOM 727 N N . VAL A 1 94 ? 12.322 0.349 -26.215 1.00 94.94 94 VAL A N 1
ATOM 728 C CA . VAL A 1 94 ? 12.358 -0.740 -27.207 1.00 94.94 94 VAL A CA 1
ATOM 729 C C . VAL A 1 94 ? 11.928 -2.066 -26.579 1.00 94.94 94 VAL A C 1
ATOM 731 O O . VAL A 1 94 ? 11.172 -2.822 -27.193 1.00 94.94 94 VAL A O 1
ATOM 734 N N . TRP A 1 95 ? 12.336 -2.333 -25.333 1.00 96.19 95 TRP A N 1
ATOM 735 C CA . TRP A 1 95 ? 11.858 -3.490 -24.575 1.00 96.19 95 TRP A CA 1
ATOM 736 C C . TRP A 1 95 ? 10.329 -3.495 -24.446 1.00 96.19 95 TRP A C 1
ATOM 738 O O . TRP A 1 95 ? 9.702 -4.534 -24.659 1.00 96.19 95 TRP A O 1
ATOM 748 N N . ALA A 1 96 ? 9.717 -2.346 -24.153 1.00 94.88 96 ALA A N 1
ATOM 749 C CA . ALA A 1 96 ? 8.271 -2.228 -24.003 1.00 94.88 96 ALA A CA 1
ATOM 750 C C . ALA A 1 96 ? 7.521 -2.334 -25.344 1.00 94.88 96 ALA A C 1
ATOM 752 O O . ALA A 1 96 ? 6.422 -2.886 -25.364 1.00 94.88 96 ALA A O 1
ATOM 753 N N . VAL A 1 97 ? 8.116 -1.897 -26.463 1.00 93.31 97 VAL A N 1
ATOM 754 C CA . VAL A 1 97 ? 7.579 -2.157 -27.814 1.00 93.31 97 VAL A CA 1
ATOM 755 C C . VAL A 1 97 ? 7.602 -3.659 -28.105 1.00 93.31 97 VAL A C 1
ATOM 757 O O . VAL A 1 97 ? 6.583 -4.225 -28.495 1.00 93.31 97 VAL A O 1
ATOM 760 N N . LYS A 1 98 ? 8.740 -4.324 -27.850 1.00 95.19 98 LYS A N 1
ATOM 761 C CA . LYS A 1 98 ? 8.919 -5.770 -28.073 1.00 95.19 98 LYS A CA 1
ATOM 762 C C . LYS A 1 98 ? 7.892 -6.618 -27.314 1.00 95.19 98 LYS A C 1
ATOM 764 O O . LYS A 1 98 ? 7.470 -7.647 -27.829 1.00 95.19 98 LYS A O 1
ATOM 769 N N . HIS A 1 99 ? 7.507 -6.196 -26.111 1.00 95.75 99 HIS A N 1
ATOM 770 C CA . HIS A 1 99 ? 6.524 -6.896 -25.276 1.00 95.75 99 HIS A CA 1
ATOM 771 C C . HIS A 1 99 ? 5.112 -6.295 -25.363 1.00 95.75 99 HIS A C 1
ATOM 773 O O . HIS A 1 99 ? 4.266 -6.624 -24.536 1.00 95.75 99 HIS A O 1
ATOM 779 N N . SER A 1 100 ? 4.854 -5.417 -26.339 1.00 93.56 100 SER A N 1
ATOM 780 C CA . SER A 1 100 ? 3.531 -4.827 -26.600 1.00 93.56 100 SER A CA 1
ATOM 781 C C . SER A 1 100 ? 2.894 -4.137 -25.383 1.00 93.56 100 SER A C 1
ATOM 783 O O . SER A 1 100 ? 1.686 -4.207 -25.175 1.00 93.56 100 SER A O 1
ATOM 785 N N . VAL A 1 101 ? 3.713 -3.464 -24.571 1.00 94.50 101 VAL A N 1
ATOM 786 C CA . VAL A 1 101 ? 3.270 -2.688 -23.397 1.00 94.50 101 VAL A CA 1
ATOM 787 C C . VAL A 1 101 ? 2.993 -1.229 -23.767 1.00 94.50 101 VAL A C 1
ATOM 789 O O . VAL A 1 101 ? 2.187 -0.560 -23.122 1.00 94.50 101 VAL A O 1
ATOM 792 N N . ILE A 1 102 ? 3.668 -0.720 -24.801 1.00 90.00 102 ILE A N 1
ATOM 793 C CA . ILE A 1 102 ? 3.460 0.641 -25.296 1.00 90.00 102 ILE A CA 1
ATOM 794 C C . ILE A 1 102 ? 2.150 0.709 -26.095 1.00 90.00 102 ILE A C 1
ATOM 796 O O . ILE A 1 102 ? 1.929 -0.139 -26.963 1.00 90.00 102 ILE A O 1
ATOM 800 N N . PRO A 1 103 ? 1.290 1.711 -25.838 1.00 87.50 103 PRO A N 1
ATOM 801 C CA . PRO A 1 103 ? 0.124 1.963 -26.674 1.00 87.50 103 PRO A CA 1
ATOM 802 C C . PRO A 1 103 ? 0.552 2.367 -28.090 1.00 87.50 103 PRO A C 1
ATOM 804 O O . PRO A 1 103 ? 1.579 3.017 -28.275 1.00 87.50 103 PRO A O 1
ATOM 807 N N . SER A 1 104 ? -0.247 2.002 -29.094 1.00 82.44 104 SER A N 1
ATOM 808 C CA . SER A 1 104 ? -0.021 2.439 -30.474 1.00 82.44 104 SER A CA 1
ATOM 809 C C . SER A 1 104 ? 0.007 3.962 -30.548 1.00 82.44 104 SER A C 1
ATOM 811 O O . SER A 1 104 ? -0.888 4.604 -29.996 1.00 82.44 104 SER A O 1
ATOM 813 N N . ASP A 1 105 ? 0.997 4.520 -31.242 1.00 78.50 105 ASP A N 1
ATOM 814 C CA . ASP A 1 105 ? 1.093 5.962 -31.443 1.00 78.50 105 ASP A CA 1
ATOM 815 C C . ASP A 1 105 ? -0.136 6.473 -32.223 1.00 78.50 105 ASP A C 1
ATOM 817 O O . ASP A 1 105 ? -0.352 6.039 -33.358 1.00 78.50 105 ASP A O 1
ATOM 821 N N . PRO A 1 106 ? -0.961 7.363 -31.640 1.00 72.12 106 PRO A N 1
ATOM 822 C CA . PRO A 1 106 ? -2.086 7.974 -32.334 1.00 72.12 106 PRO A CA 1
ATOM 823 C C . PRO A 1 106 ? -1.672 9.239 -33.107 1.00 72.12 106 PRO A C 1
ATOM 825 O O . PRO A 1 106 ? -2.547 10.025 -33.479 1.00 72.12 106 PRO A O 1
ATOM 828 N N . SER A 1 107 ? -0.369 9.504 -33.278 1.00 75.31 107 SER A N 1
ATOM 829 C CA . SER A 1 107 ? 0.112 10.745 -33.877 1.00 75.31 107 SER A CA 1
ATOM 830 C C . SER A 1 107 ? -0.493 10.989 -35.260 1.00 75.31 107 SER A C 1
ATOM 832 O O . SER A 1 107 ? -0.466 10.167 -36.172 1.00 75.31 107 SER A O 1
ATOM 834 N N . VAL A 1 108 ? -1.069 12.182 -35.395 1.00 76.19 108 VAL A N 1
ATOM 835 C CA . VAL A 1 108 ? -1.595 12.719 -36.657 1.00 76.19 108 VAL A CA 1
ATOM 836 C C . VAL A 1 108 ? -0.519 13.456 -37.456 1.00 76.19 108 VAL A C 1
ATOM 838 O O . VAL A 1 108 ? -0.760 13.894 -38.579 1.00 76.19 108 VAL A O 1
ATOM 841 N N . TRP A 1 109 ? 0.661 13.632 -36.859 1.00 81.31 109 TRP A N 1
ATOM 842 C CA . TRP A 1 109 ? 1.762 14.380 -37.442 1.00 81.31 109 TRP A CA 1
ATOM 843 C C . TRP A 1 109 ? 2.689 13.443 -38.218 1.00 81.31 109 TRP A C 1
ATOM 845 O O . TRP A 1 109 ? 2.995 12.354 -37.734 1.00 81.31 109 TRP A O 1
ATOM 855 N N . PRO A 1 110 ? 3.155 13.847 -39.412 1.00 80.50 110 PRO A N 1
ATOM 856 C CA . PRO A 1 110 ? 4.063 13.025 -40.195 1.00 80.50 110 PRO A CA 1
ATOM 857 C C . PRO A 1 110 ? 5.379 12.814 -39.442 1.00 80.50 110 PRO A C 1
ATOM 859 O O . PRO A 1 110 ? 5.935 13.746 -38.859 1.00 80.50 110 PRO A O 1
ATOM 862 N N . VAL A 1 111 ? 5.892 11.583 -39.491 1.00 82.31 111 VAL A N 1
ATOM 863 C CA . VAL A 1 111 ? 7.193 11.235 -38.912 1.00 82.31 111 VAL A CA 1
ATOM 864 C C . VAL A 1 111 ? 8.276 12.053 -39.612 1.00 82.31 111 VAL A C 1
ATOM 866 O O . VAL A 1 111 ? 8.486 11.911 -40.815 1.00 82.31 111 VAL A O 1
ATOM 869 N N . THR A 1 112 ? 8.984 12.899 -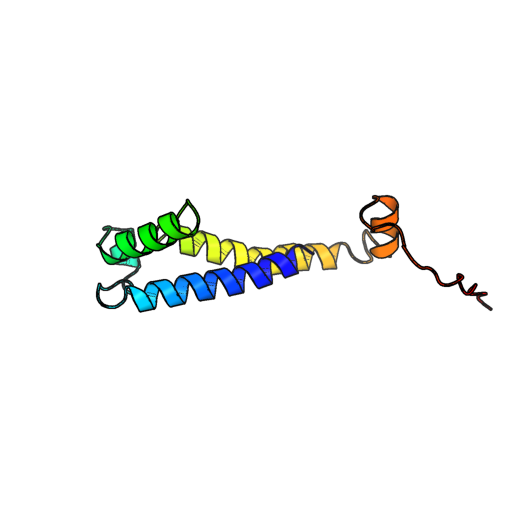38.867 1.00 83.25 112 THR A N 1
ATOM 870 C CA . THR A 1 112 ? 10.204 13.554 -39.350 1.00 83.25 112 THR A CA 1
ATOM 871 C C . THR A 1 112 ? 11.336 12.528 -39.375 1.00 83.25 112 THR A C 1
ATOM 873 O O . THR A 1 112 ? 11.744 12.075 -38.300 1.00 83.25 112 THR A O 1
ATOM 876 N N . PRO A 1 113 ? 11.854 12.135 -40.554 1.00 82.00 113 PRO A N 1
ATOM 877 C CA . PRO A 1 113 ? 12.932 11.163 -40.622 1.00 82.00 113 PRO A CA 1
ATOM 878 C C . PRO A 1 113 ? 14.185 11.747 -39.971 1.00 82.00 113 PRO A C 1
ATOM 880 O O . PRO A 1 113 ? 14.618 12.846 -40.319 1.00 82.00 113 PRO A O 1
ATOM 883 N N . TYR A 1 114 ? 14.779 11.005 -39.040 1.00 77.88 114 TYR A N 1
ATOM 884 C CA . TYR A 1 114 ? 16.109 11.316 -38.537 1.00 77.88 114 TYR A CA 1
ATOM 885 C C . TYR A 1 114 ? 17.136 10.591 -39.407 1.00 77.88 114 TYR A C 1
ATOM 887 O O . TYR A 1 114 ? 17.271 9.370 -39.330 1.00 77.88 114 TYR A O 1
ATOM 895 N N . TYR A 1 115 ? 17.846 11.338 -40.250 1.00 72.06 115 TYR A N 1
ATOM 896 C CA . TYR A 1 115 ? 19.025 10.836 -40.947 1.00 72.06 115 TYR A CA 1
ATOM 897 C C . TYR A 1 115 ? 20.234 11.131 -40.060 1.00 72.06 115 TYR A C 1
ATOM 899 O O . TYR A 1 115 ? 20.639 12.285 -39.930 1.00 72.06 115 TYR A O 1
ATOM 907 N N . ALA A 1 116 ? 20.766 10.104 -39.398 1.00 62.38 116 ALA A N 1
ATOM 908 C CA . ALA A 1 116 ? 22.055 10.223 -38.727 1.00 62.38 116 ALA A CA 1
ATOM 909 C C . ALA A 1 116 ? 23.133 10.550 -39.780 1.00 62.38 116 ALA A C 1
ATOM 911 O O . ALA A 1 116 ? 23.125 9.947 -40.855 1.00 62.38 116 ALA A O 1
ATOM 912 N N . GLN A 1 117 ? 24.005 11.522 -39.486 1.00 52.28 117 GLN A N 1
ATOM 913 C CA . GLN A 1 117 ? 25.246 11.744 -40.241 1.00 52.28 117 GLN A CA 1
ATOM 914 C C . GLN A 1 117 ? 26.261 10.646 -39.930 1.00 52.28 117 GLN A C 1
ATOM 916 O O . GLN A 1 117 ? 26.309 10.222 -38.752 1.00 52.28 117 GLN A O 1
#

Secondary structure (DSSP, 8-state):
-HHHHHHHHHHHHHHHHHHHHHHHGGGTTT-HHHHHHS--HHHHHHHHHHHHHHS----HHHHHHHHHHHHHHHHHHHHHHHHHBTTTBS-HHHHHHHTT-SPPP---SPP------

pLDDT: mean 95.25, std 7.99, range [52.28, 98.81]

Sequence (117 aa):
MLSIAFLYGAALLAAMHGATILAVSRFGGDREIEQIVDRGTASERAALFWRWTMGFNATMESVHRWLWWFAALVCITGGIGILLTGTVVDSWYVWAVKHSVIPSDPSVWPVTPYYAQ

Radius of gyration: 22.48 Å; chains: 1; bounding box: 43×22×65 Å

Foldseek 3Di:
DQLVVLVVVLVVLVVLVVVLQVVLVVQVSVVLVCCQVPPDPSQVVSQVVCCVVPVGGDGSVVSVVVNVVSVVRSCVVVVVVVVCDPVPDPDPVVVCVVVVVDDDDPDPDDDDDDDDD